Protein AF-A0A550H6M0-F1 (afdb_monomer_lite)

Sequence (151 aa):
MKRVFSKDAPYQRTRVRFDETLKDITNLLSKYGASDIRWNDQRQRGIVEVGFRVTVREAGGKSYQPPVWISVPLVWKKTSDGSEKINWDQSGRVLYWYLKSQLEMTLMGRSFGEVFLAFVRDHLPANIVQQLEKTAYRRLRETNILALNGE

Foldseek 3Di:
DDAAALVRAPPSVPDAFLVNLVVLQVVLCVVLAKAPWDWDDPQVVVWIKIWTWHWDAFPPGDTDTDIDIDTQDFHWYQDPVRDIGTPSRRSSVNVSVVSVVLSVVCVVPPPPCRSVLVVCVVPGDVVVNVRVVVRVVVVVVVVVVCVVVVD

Structure (mmCIF, N/CA/C/O backbone):
data_AF-A0A550H6M0-F1
#
_entry.id   AF-A0A550H6M0-F1
#
loop_
_atom_site.group_PDB
_atom_site.id
_atom_site.type_symbol
_atom_site.label_atom_id
_atom_site.label_alt_id
_atom_site.label_comp_id
_atom_site.label_asym_id
_atom_site.label_entity_id
_atom_site.label_seq_id
_atom_site.pdbx_PDB_ins_code
_atom_site.Cartn_x
_atom_site.Cartn_y
_atom_site.Cartn_z
_atom_site.occupancy
_atom_site.B_iso_or_equiv
_atom_site.auth_seq_id
_atom_site.auth_comp_id
_atom_site.auth_asym_id
_atom_site.auth_atom_id
_atom_site.pdbx_PDB_model_num
ATOM 1 N N . MET A 1 1 ? 18.306 8.700 -2.053 1.00 56.88 1 MET A N 1
ATOM 2 C CA . MET A 1 1 ? 17.860 7.301 -1.837 1.00 56.88 1 MET A CA 1
ATOM 3 C C . MET A 1 1 ? 18.470 6.408 -2.911 1.00 56.88 1 MET A C 1
ATOM 5 O O . MET A 1 1 ? 18.465 6.805 -4.070 1.00 56.88 1 MET A O 1
ATOM 9 N N . LYS A 1 2 ? 19.013 5.238 -2.550 1.00 74.50 2 LYS A N 1
ATOM 10 C CA . LYS A 1 2 ? 19.538 4.254 -3.514 1.00 74.50 2 LYS A CA 1
ATOM 11 C C . LYS A 1 2 ? 18.373 3.642 -4.305 1.00 74.50 2 LYS A C 1
ATOM 13 O O . LYS A 1 2 ? 17.379 3.252 -3.699 1.00 74.50 2 LYS A O 1
ATOM 18 N N . ARG A 1 3 ? 18.482 3.557 -5.637 1.00 82.81 3 ARG A N 1
ATOM 19 C CA . ARG A 1 3 ? 17.480 2.863 -6.468 1.00 82.81 3 ARG A CA 1
ATOM 20 C C . ARG A 1 3 ? 17.549 1.359 -6.211 1.00 82.81 3 ARG A C 1
ATOM 22 O O . ARG A 1 3 ? 18.639 0.791 -6.176 1.00 82.81 3 ARG A O 1
ATOM 29 N N . VAL A 1 4 ? 16.388 0.728 -6.063 1.00 88.62 4 VAL A N 1
ATOM 30 C CA . VAL A 1 4 ? 16.256 -0.730 -5.963 1.00 88.62 4 VAL A CA 1
ATOM 31 C C . VAL A 1 4 ? 15.784 -1.259 -7.311 1.00 88.62 4 VAL A C 1
ATOM 33 O O . VAL A 1 4 ? 14.753 -0.817 -7.821 1.00 88.62 4 VAL A O 1
ATOM 36 N N . PHE A 1 5 ? 16.533 -2.192 -7.896 1.00 91.12 5 PHE A N 1
ATOM 37 C CA . PHE A 1 5 ? 16.191 -2.789 -9.183 1.00 91.12 5 PHE A CA 1
ATOM 38 C C . PHE A 1 5 ? 15.432 -4.106 -9.020 1.00 91.12 5 PHE A C 1
ATOM 40 O O . PHE A 1 5 ? 15.593 -4.835 -8.051 1.00 91.12 5 PHE A O 1
ATOM 47 N N . SER A 1 6 ? 14.618 -4.432 -10.020 1.00 88.69 6 SER A N 1
ATOM 48 C CA . SER A 1 6 ? 13.702 -5.573 -10.052 1.00 88.69 6 SER A CA 1
ATOM 49 C C . SER A 1 6 ? 14.384 -6.919 -9.807 1.00 88.69 6 SER A C 1
ATOM 51 O O . SER A 1 6 ? 13.775 -7.796 -9.198 1.00 88.69 6 SER A O 1
ATOM 53 N N . LYS A 1 7 ? 15.639 -7.064 -10.252 1.00 87.31 7 LYS A N 1
ATOM 54 C CA . LYS A 1 7 ? 16.458 -8.269 -10.045 1.00 87.31 7 LYS A CA 1
ATOM 55 C C . LYS A 1 7 ? 16.875 -8.458 -8.584 1.00 87.31 7 LYS A C 1
ATOM 57 O O . LYS A 1 7 ? 17.034 -9.592 -8.155 1.00 87.31 7 LYS A O 1
ATOM 62 N N . ASP A 1 8 ? 17.007 -7.359 -7.847 1.00 87.25 8 ASP A N 1
ATOM 63 C CA . ASP A 1 8 ? 17.451 -7.336 -6.451 1.00 87.25 8 ASP A CA 1
ATOM 64 C C . ASP A 1 8 ? 16.267 -7.201 -5.474 1.00 87.25 8 ASP A C 1
ATOM 66 O O . ASP A 1 8 ? 16.432 -7.307 -4.262 1.00 87.25 8 ASP A O 1
ATOM 70 N N . ALA A 1 9 ? 15.062 -6.944 -5.992 1.00 85.38 9 ALA A N 1
ATOM 71 C CA . ALA A 1 9 ? 13.840 -6.782 -5.214 1.00 85.38 9 ALA A CA 1
ATOM 72 C C . ALA A 1 9 ? 13.064 -8.108 -5.075 1.00 85.38 9 ALA A C 1
ATOM 74 O O . ALA A 1 9 ? 13.034 -8.918 -6.008 1.00 85.38 9 ALA A O 1
ATOM 75 N N . PRO A 1 10 ? 12.349 -8.324 -3.955 1.00 86.81 10 PRO A N 1
ATOM 76 C CA . PRO A 1 10 ? 11.542 -9.525 -3.762 1.00 86.81 10 PRO A CA 1
ATOM 77 C C . PRO A 1 10 ? 10.337 -9.571 -4.719 1.00 86.81 10 PRO A C 1
ATOM 79 O O . PRO A 1 10 ? 10.007 -8.598 -5.401 1.00 86.81 10 PRO A O 1
ATOM 82 N N . TYR A 1 11 ? 9.667 -10.726 -4.780 1.00 88.94 11 TYR A N 1
ATOM 83 C CA . TYR A 1 11 ? 8.444 -10.951 -5.575 1.00 88.94 11 TYR A CA 1
ATOM 84 C C . TYR A 1 11 ? 8.607 -10.790 -7.097 1.00 88.94 11 TYR A C 1
ATOM 86 O O . TYR A 1 11 ? 7.631 -10.548 -7.815 1.00 88.94 11 TYR A O 1
ATOM 94 N N . GLN A 1 12 ? 9.830 -10.974 -7.609 1.00 86.88 12 GLN A N 1
ATOM 95 C CA . GLN A 1 12 ? 10.143 -10.893 -9.039 1.00 86.88 12 GLN A CA 1
ATOM 96 C C . GLN A 1 12 ? 9.361 -11.923 -9.876 1.00 86.88 12 GLN A C 1
ATOM 98 O O . GLN A 1 12 ? 8.931 -11.623 -10.987 1.00 86.88 12 GLN A O 1
ATOM 103 N N . ARG A 1 13 ? 9.155 -13.136 -9.341 1.00 87.06 13 ARG A N 1
ATOM 104 C CA . ARG A 1 13 ? 8.506 -14.260 -10.050 1.00 87.06 13 ARG A CA 1
ATOM 105 C C . ARG A 1 13 ? 6.979 -14.262 -9.965 1.00 87.06 13 ARG A C 1
ATOM 107 O O . ARG A 1 13 ? 6.324 -15.013 -10.684 1.00 87.06 13 ARG A O 1
ATOM 114 N N . THR A 1 14 ? 6.408 -13.448 -9.085 1.00 89.50 14 THR A N 1
ATOM 115 C CA . THR A 1 14 ? 4.956 -13.324 -8.941 1.00 89.50 14 THR A CA 1
ATOM 116 C C . THR A 1 14 ? 4.360 -12.704 -10.213 1.00 89.50 14 THR A C 1
ATOM 118 O O . THR A 1 14 ? 5.047 -11.990 -10.946 1.00 89.50 14 THR A O 1
ATOM 121 N N . ARG A 1 15 ? 3.085 -12.977 -10.508 1.00 91.06 15 ARG A N 1
ATOM 122 C CA . ARG A 1 15 ? 2.413 -12.474 -11.724 1.00 91.06 15 ARG A CA 1
ATOM 123 C C . ARG A 1 15 ? 1.259 -11.505 -11.461 1.00 91.06 15 ARG A C 1
ATOM 125 O O . ARG A 1 15 ? 0.757 -10.926 -12.413 1.00 91.06 15 ARG A O 1
ATOM 132 N N . VAL A 1 16 ? 0.902 -11.287 -10.194 1.00 93.38 16 VAL A N 1
ATOM 133 C CA . VAL A 1 16 ? -0.171 -10.366 -9.781 1.00 93.38 16 VAL A CA 1
ATOM 134 C C . VAL A 1 16 ? 0.107 -8.965 -10.312 1.00 93.38 16 VAL A C 1
ATOM 136 O O . VAL A 1 16 ? 1.227 -8.457 -10.172 1.00 93.38 16 VAL A O 1
ATOM 139 N N . ARG A 1 17 ? -0.885 -8.357 -10.955 1.00 96.12 17 ARG A N 1
ATOM 140 C CA . ARG A 1 17 ? -0.733 -7.034 -11.568 1.00 96.12 17 ARG A CA 1
ATOM 141 C C . ARG A 1 17 ? -0.852 -5.934 -10.521 1.00 96.12 17 ARG A C 1
ATOM 143 O O . ARG A 1 17 ? -1.406 -6.141 -9.441 1.00 96.12 17 ARG A O 1
ATOM 150 N N . PHE A 1 18 ? -0.349 -4.745 -10.838 1.00 95.50 18 PHE A N 1
ATOM 151 C CA . PHE A 1 18 ? -0.418 -3.611 -9.922 1.00 95.50 18 PHE A CA 1
ATOM 152 C C . PHE A 1 18 ? -1.853 -3.286 -9.504 1.00 95.50 18 PHE A C 1
ATOM 154 O O . PHE A 1 18 ? -2.129 -3.221 -8.313 1.00 95.50 18 PHE A O 1
ATOM 161 N N . ASP A 1 19 ? -2.774 -3.167 -10.464 1.00 95.62 19 ASP A N 1
ATOM 162 C CA . ASP A 1 19 ? -4.164 -2.782 -10.183 1.00 95.62 19 ASP A CA 1
ATOM 163 C C . ASP A 1 19 ? -4.903 -3.836 -9.332 1.00 95.62 19 ASP A C 1
ATOM 165 O O . ASP A 1 19 ? -5.751 -3.492 -8.511 1.00 95.62 19 ASP A O 1
ATOM 169 N N . GLU A 1 20 ? -4.557 -5.120 -9.482 1.00 96.31 20 GLU A N 1
ATOM 170 C CA . GLU A 1 20 ? -5.028 -6.196 -8.596 1.00 96.31 20 GLU A CA 1
ATOM 171 C C . GLU A 1 20 ? -4.451 -6.022 -7.190 1.00 96.31 20 GLU A C 1
ATOM 173 O O . GLU A 1 20 ? -5.180 -6.065 -6.203 1.00 96.31 20 GLU A O 1
ATOM 178 N N . THR A 1 21 ? -3.159 -5.707 -7.102 1.00 95.50 21 THR A N 1
ATOM 179 C CA . THR A 1 21 ? -2.492 -5.483 -5.818 1.00 95.50 21 THR A CA 1
ATOM 180 C C . THR A 1 21 ? -3.083 -4.289 -5.057 1.00 95.50 21 THR A C 1
ATOM 182 O O . THR A 1 21 ? -3.195 -4.343 -3.837 1.00 95.50 21 THR A O 1
ATOM 185 N N . LEU A 1 22 ? -3.514 -3.222 -5.742 1.00 95.81 22 LEU A N 1
ATOM 186 C CA . LEU A 1 22 ? -4.202 -2.088 -5.103 1.00 95.81 22 LEU A CA 1
ATOM 187 C C . LEU A 1 22 ? -5.523 -2.512 -4.441 1.00 95.81 22 LEU A C 1
ATOM 189 O O . LEU A 1 22 ? -5.849 -2.057 -3.338 1.00 95.81 22 LEU A O 1
ATOM 193 N N . LYS A 1 23 ? -6.276 -3.405 -5.097 1.00 96.50 23 LYS A N 1
ATOM 194 C CA . LYS A 1 23 ? -7.503 -3.984 -4.534 1.00 96.50 23 LYS A CA 1
ATOM 195 C C . LYS A 1 23 ? -7.178 -4.861 -3.331 1.00 96.50 23 LYS A C 1
ATOM 197 O O . LYS A 1 23 ? -7.807 -4.704 -2.289 1.00 96.50 23 LYS A O 1
ATOM 202 N N . ASP A 1 24 ? -6.157 -5.706 -3.439 1.00 96.69 24 ASP A N 1
ATOM 203 C CA . ASP A 1 24 ? -5.722 -6.575 -2.343 1.00 96.69 24 ASP A CA 1
ATOM 204 C C . ASP A 1 24 ? -5.250 -5.776 -1.124 1.00 96.69 24 ASP A C 1
ATOM 206 O O . ASP A 1 24 ? -5.578 -6.132 0.006 1.00 96.69 24 ASP A O 1
ATOM 210 N N . ILE A 1 25 ? -4.537 -4.665 -1.334 1.00 95.69 25 ILE A N 1
ATOM 211 C CA . ILE A 1 25 ? -4.136 -3.745 -0.262 1.00 95.69 25 ILE A CA 1
ATOM 212 C C . ILE A 1 25 ? -5.361 -3.088 0.373 1.00 95.69 25 ILE A C 1
ATOM 214 O O . ILE A 1 25 ? -5.455 -3.049 1.596 1.00 95.69 25 ILE A O 1
ATOM 218 N N . THR A 1 26 ? -6.313 -2.604 -0.426 1.00 96.06 26 THR A N 1
ATOM 219 C CA . THR A 1 26 ? -7.562 -2.023 0.097 1.00 96.06 26 THR A CA 1
ATOM 220 C C . THR A 1 26 ? -8.311 -3.038 0.964 1.00 96.06 26 THR A C 1
ATOM 222 O O . THR A 1 26 ? -8.641 -2.741 2.109 1.00 96.06 26 THR A O 1
ATOM 225 N N . ASN A 1 27 ? -8.494 -4.263 0.463 1.00 95.88 27 ASN A N 1
ATOM 226 C CA . ASN A 1 27 ? -9.158 -5.348 1.186 1.00 95.88 27 ASN A CA 1
ATOM 227 C C . ASN A 1 27 ? -8.421 -5.710 2.480 1.00 95.88 27 ASN A C 1
ATOM 229 O O . ASN A 1 27 ? -9.048 -5.912 3.520 1.00 95.88 27 ASN A O 1
ATOM 233 N N . LEU A 1 28 ? -7.088 -5.773 2.424 1.00 92.88 28 LEU A N 1
ATOM 234 C CA . LEU A 1 28 ? -6.244 -6.018 3.584 1.00 92.88 28 LEU A CA 1
ATOM 235 C C . LEU A 1 28 ? -6.437 -4.916 4.633 1.00 92.88 28 LEU A C 1
ATOM 237 O O . LEU A 1 28 ? -6.749 -5.220 5.775 1.00 92.88 28 LEU A O 1
ATOM 241 N N . LEU A 1 29 ? -6.307 -3.645 4.261 1.00 90.12 29 LEU A N 1
ATOM 242 C CA . LEU A 1 29 ? -6.465 -2.523 5.187 1.00 90.12 29 LEU A CA 1
ATOM 243 C C . LEU A 1 29 ? -7.870 -2.493 5.811 1.00 90.12 29 LEU A C 1
ATOM 245 O O . LEU A 1 29 ? -7.995 -2.370 7.030 1.00 90.12 29 LEU A O 1
ATOM 249 N N . SER A 1 30 ? -8.922 -2.686 5.010 1.00 90.94 30 SER A N 1
ATOM 250 C CA . SER A 1 30 ? -10.301 -2.765 5.507 1.00 90.94 30 SER A CA 1
ATOM 251 C C . SER A 1 30 ? -10.509 -3.924 6.479 1.00 90.94 30 SER A C 1
ATOM 253 O O . SER A 1 30 ? -11.137 -3.736 7.519 1.00 90.94 30 SER A O 1
ATOM 255 N N . LYS A 1 31 ? -9.940 -5.106 6.196 1.00 88.69 31 LYS A N 1
ATOM 256 C CA . LYS A 1 31 ? -10.010 -6.274 7.090 1.00 88.69 31 LYS A CA 1
ATOM 257 C C . LYS A 1 31 ? -9.469 -5.963 8.488 1.00 88.69 31 LYS A C 1
ATOM 259 O O . LYS A 1 31 ? -9.965 -6.513 9.465 1.00 88.69 31 LYS A O 1
ATOM 264 N N . TYR A 1 32 ? -8.473 -5.087 8.581 1.00 82.56 32 TYR A N 1
ATOM 265 C CA . TYR A 1 32 ? -7.870 -4.680 9.848 1.00 82.56 32 TYR A CA 1
ATOM 266 C C . TYR A 1 32 ? -8.433 -3.360 10.411 1.00 82.56 32 TYR A C 1
ATOM 268 O O . TYR A 1 32 ? -7.873 -2.798 11.350 1.00 82.56 32 TYR A O 1
ATOM 276 N N . GLY A 1 33 ? -9.564 -2.876 9.887 1.00 82.31 33 GLY A N 1
ATOM 277 C CA . GLY A 1 33 ? -10.306 -1.755 10.469 1.00 82.31 33 GLY A CA 1
ATOM 278 C C . GLY A 1 33 ? -9.882 -0.367 9.990 1.00 82.31 33 GLY A C 1
ATOM 279 O O . GLY A 1 33 ? -10.229 0.624 10.638 1.00 82.31 33 GLY A O 1
ATOM 280 N N . ALA A 1 34 ? -9.156 -0.269 8.873 1.00 86.81 34 ALA A N 1
ATOM 281 C CA . ALA A 1 34 ? -8.945 1.014 8.214 1.00 86.81 34 ALA A CA 1
ATOM 282 C C . ALA A 1 34 ? -10.244 1.528 7.566 1.00 86.81 34 ALA A C 1
ATOM 284 O O . ALA A 1 34 ? -10.993 0.767 6.948 1.00 86.81 34 ALA A O 1
ATOM 285 N N . SER A 1 35 ? -10.478 2.833 7.665 1.00 87.44 35 SER A N 1
ATOM 286 C CA . SER A 1 35 ? -11.583 3.562 7.035 1.00 87.44 35 SER A CA 1
ATOM 287 C C . SER 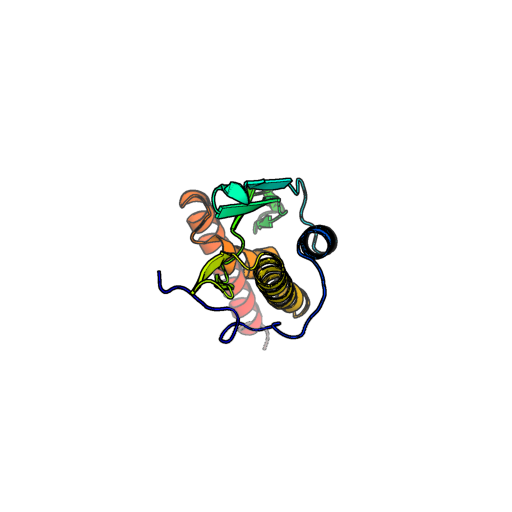A 1 35 ? -11.058 4.649 6.092 1.00 87.44 35 SER A C 1
ATOM 289 O O . SER A 1 35 ? -9.864 4.942 6.072 1.00 87.44 35 SER A O 1
ATOM 291 N N . ASP A 1 36 ? -11.940 5.238 5.278 1.00 91.94 36 ASP A N 1
ATOM 292 C CA . ASP A 1 36 ? -11.607 6.325 4.341 1.00 91.94 36 ASP A CA 1
ATOM 293 C C . ASP A 1 36 ? -10.407 6.033 3.418 1.00 91.94 36 ASP A C 1
ATOM 295 O O . ASP A 1 36 ? -9.612 6.924 3.117 1.00 91.94 36 ASP A O 1
ATOM 299 N N . ILE A 1 37 ? -10.263 4.782 2.967 1.00 93.50 37 ILE A N 1
ATOM 300 C CA . ILE A 1 37 ? -9.142 4.363 2.118 1.00 93.50 37 ILE A CA 1
ATOM 301 C C . ILE A 1 37 ? -9.260 5.030 0.742 1.00 93.50 37 ILE A C 1
ATOM 303 O O . ILE A 1 37 ? -10.265 4.878 0.046 1.00 93.50 37 ILE A O 1
ATOM 307 N N . ARG A 1 38 ? -8.223 5.763 0.334 1.00 94.38 38 ARG A N 1
ATOM 308 C CA . ARG A 1 38 ? -8.139 6.485 -0.939 1.00 94.38 38 ARG A CA 1
ATOM 309 C C . ARG A 1 38 ? -6.766 6.306 -1.562 1.00 94.38 38 ARG A C 1
ATOM 311 O O . ARG A 1 38 ? -5.758 6.328 -0.869 1.00 94.38 38 ARG A O 1
ATOM 318 N N . TRP A 1 39 ? -6.730 6.194 -2.882 1.00 94.12 39 TRP A N 1
ATOM 319 C CA . TRP A 1 39 ? -5.486 6.117 -3.639 1.00 94.12 39 TRP A CA 1
ATOM 320 C C . TRP A 1 39 ? -5.203 7.435 -4.354 1.00 94.12 39 TRP A C 1
ATOM 322 O O . TRP A 1 39 ? -6.080 7.995 -5.009 1.00 94.12 39 TRP A O 1
ATOM 332 N N . ASN A 1 40 ? -3.962 7.901 -4.256 1.00 93.56 40 ASN A N 1
ATOM 333 C CA . ASN A 1 40 ? -3.395 8.929 -5.118 1.00 93.56 40 ASN A CA 1
ATOM 334 C C . ASN A 1 40 ? -2.564 8.222 -6.197 1.00 93.56 40 ASN A C 1
ATOM 336 O O . ASN A 1 40 ? -1.391 7.942 -5.974 1.00 93.56 40 ASN A O 1
ATOM 340 N N . ASP A 1 41 ? -3.177 7.869 -7.330 1.00 93.12 41 ASP A N 1
ATOM 341 C CA . ASP A 1 41 ? -2.497 7.208 -8.453 1.00 93.12 41 ASP A CA 1
ATOM 342 C C . ASP A 1 41 ? -2.083 8.239 -9.510 1.00 93.12 41 ASP A C 1
ATOM 344 O O . ASP A 1 41 ? -2.832 8.579 -10.425 1.00 93.12 41 ASP A O 1
ATOM 348 N N . GLN A 1 42 ? -0.856 8.736 -9.380 1.00 92.31 42 GLN A N 1
ATOM 349 C CA . GLN A 1 42 ? -0.186 9.563 -10.377 1.00 92.31 42 GLN A CA 1
ATOM 350 C C . GLN A 1 42 ? 1.049 8.818 -10.903 1.00 92.31 42 GLN A C 1
ATOM 352 O O . GLN A 1 42 ? 2.158 9.359 -10.919 1.00 92.31 42 GLN A O 1
ATOM 357 N N . ARG A 1 43 ? 0.870 7.568 -11.367 1.00 91.19 43 ARG A N 1
ATOM 358 C CA . ARG A 1 43 ? 1.950 6.713 -11.910 1.00 91.19 43 ARG A CA 1
ATOM 359 C C . ARG A 1 43 ? 2.848 7.409 -12.936 1.00 91.19 43 ARG A C 1
ATOM 361 O O . ARG A 1 43 ? 4.054 7.177 -12.937 1.00 91.19 43 ARG A O 1
ATOM 368 N N . GLN A 1 44 ? 2.285 8.287 -13.769 1.00 89.88 44 GLN A N 1
ATOM 369 C CA . GLN A 1 44 ? 3.036 9.066 -14.768 1.00 89.88 44 GLN A CA 1
ATOM 370 C C . GLN A 1 44 ? 4.043 10.045 -14.144 1.00 89.88 44 GLN A C 1
ATOM 372 O O . GLN A 1 44 ? 5.039 10.395 -14.764 1.00 89.88 44 GLN A O 1
ATOM 377 N N . ARG A 1 45 ? 3.797 10.471 -12.902 1.00 88.62 45 ARG A N 1
ATOM 378 C CA . ARG A 1 45 ? 4.671 11.349 -12.114 1.00 88.62 45 ARG A CA 1
ATOM 379 C C . ARG A 1 45 ? 5.521 10.579 -11.101 1.00 88.62 45 ARG A C 1
ATOM 381 O O . ARG A 1 45 ? 6.226 11.194 -10.312 1.00 88.62 45 ARG A O 1
ATOM 388 N N . GLY A 1 46 ? 5.451 9.245 -11.100 1.00 87.81 46 GLY A N 1
ATOM 389 C CA . GLY A 1 46 ? 6.171 8.416 -10.132 1.00 87.81 46 GLY A CA 1
ATOM 390 C C . GLY A 1 46 ? 5.563 8.416 -8.728 1.00 87.81 46 GLY A C 1
ATOM 391 O O . GLY A 1 46 ? 6.225 7.967 -7.798 1.00 87.81 46 GLY A O 1
ATOM 392 N N . ILE A 1 47 ? 4.329 8.903 -8.565 1.00 88.88 47 ILE A N 1
ATOM 393 C CA . ILE A 1 47 ? 3.673 9.041 -7.261 1.00 88.88 47 ILE A CA 1
ATOM 394 C C . ILE A 1 47 ? 2.507 8.060 -7.204 1.00 88.88 47 ILE A C 1
ATOM 396 O O . ILE A 1 47 ? 1.553 8.188 -7.971 1.00 88.88 47 ILE A O 1
ATOM 400 N N . VAL A 1 48 ? 2.583 7.084 -6.299 1.00 91.69 48 VAL A N 1
ATOM 401 C CA . VAL A 1 48 ? 1.424 6.274 -5.915 1.00 91.69 48 VAL A CA 1
ATOM 402 C C . VAL A 1 48 ? 1.390 6.131 -4.409 1.00 91.69 48 VAL A C 1
ATOM 404 O O . VAL A 1 48 ? 2.373 5.694 -3.812 1.00 91.69 48 VAL A O 1
ATOM 407 N N . GLU A 1 49 ? 0.269 6.497 -3.800 1.00 92.56 49 GLU A N 1
ATOM 408 C CA . GLU A 1 49 ? 0.128 6.534 -2.345 1.00 92.56 49 GLU A CA 1
ATOM 409 C C . GLU A 1 49 ? -1.259 6.059 -1.929 1.00 92.56 49 GLU A C 1
ATOM 411 O O . GLU A 1 49 ? -2.243 6.323 -2.624 1.00 92.56 49 GLU A O 1
ATOM 416 N N . VAL A 1 50 ? -1.337 5.390 -0.781 1.00 92.12 50 VAL A N 1
ATOM 417 C CA . VAL A 1 50 ? -2.605 5.048 -0.135 1.00 92.12 50 VAL A CA 1
ATOM 418 C C . VAL A 1 50 ? -2.782 5.887 1.120 1.00 92.12 50 VAL A C 1
ATOM 420 O O . VAL A 1 50 ? -1.937 5.871 2.015 1.00 92.12 50 VAL A O 1
ATOM 423 N N . GLY A 1 51 ? -3.881 6.631 1.156 1.00 90.06 51 GLY A N 1
ATOM 424 C CA . GLY A 1 51 ? -4.350 7.403 2.294 1.00 90.06 51 GLY A CA 1
ATOM 425 C C . GLY A 1 51 ? -5.474 6.664 3.018 1.00 90.06 51 GLY A C 1
ATOM 426 O O . GLY A 1 51 ? -6.355 6.133 2.351 1.00 90.06 51 GLY A O 1
ATOM 427 N N . PHE A 1 52 ? -5.476 6.604 4.347 1.00 88.25 52 PHE A N 1
ATOM 428 C CA . PHE A 1 52 ? -6.568 5.994 5.123 1.00 88.25 52 PHE A CA 1
ATOM 429 C C . PHE A 1 52 ? -6.589 6.477 6.575 1.00 88.25 52 PHE A C 1
ATOM 431 O O . PHE A 1 52 ? -5.668 7.151 7.035 1.00 88.25 52 PHE A O 1
ATOM 438 N N . ARG A 1 53 ? -7.651 6.135 7.304 1.00 84.06 53 ARG A N 1
ATOM 439 C CA . ARG A 1 53 ? -7.811 6.393 8.737 1.00 84.06 53 ARG A CA 1
ATOM 440 C C . ARG A 1 53 ? -7.893 5.102 9.526 1.00 84.06 53 ARG A C 1
ATOM 442 O O . ARG A 1 53 ? -8.332 4.078 9.017 1.00 84.06 53 ARG A O 1
ATOM 449 N N . VAL A 1 54 ? -7.487 5.158 10.788 1.00 79.88 54 VAL A N 1
ATOM 450 C CA . VAL A 1 54 ? -7.478 4.006 11.697 1.00 79.88 54 VAL A CA 1
ATOM 451 C C . VAL A 1 54 ? -7.978 4.451 13.055 1.00 79.88 54 VAL A C 1
ATOM 453 O O . VAL A 1 54 ? -7.527 5.467 13.564 1.00 79.88 54 VAL A O 1
ATOM 456 N N . THR A 1 55 ? -8.860 3.682 13.687 1.00 76.56 55 THR A N 1
ATOM 457 C CA . THR A 1 55 ? -9.282 4.003 15.055 1.00 76.56 55 THR A CA 1
ATOM 458 C C . THR A 1 55 ? -8.210 3.597 16.062 1.00 76.56 55 THR A C 1
ATOM 460 O O . THR A 1 55 ? -7.916 2.417 16.238 1.00 76.56 55 THR A O 1
ATOM 463 N N . VAL A 1 56 ? -7.665 4.580 16.772 1.00 70.75 56 VAL A N 1
ATOM 464 C CA . VAL A 1 56 ? -6.734 4.394 17.884 1.00 70.75 56 VAL A CA 1
ATOM 465 C C . VAL A 1 56 ? -7.461 4.723 19.186 1.00 70.75 56 VAL A C 1
ATOM 467 O O . VAL A 1 56 ? -8.032 5.805 19.324 1.00 70.75 56 VAL A O 1
ATOM 470 N N . ARG A 1 57 ? -7.455 3.785 20.142 1.00 63.91 57 ARG A N 1
ATOM 471 C CA . ARG A 1 57 ? -8.033 3.979 21.483 1.00 63.91 57 ARG A CA 1
ATOM 472 C C . ARG A 1 57 ? -6.964 4.434 22.470 1.00 63.91 57 ARG A C 1
ATOM 474 O O . ARG A 1 57 ? -6.026 3.684 22.752 1.00 63.91 57 ARG A O 1
ATOM 481 N N . GLU A 1 58 ? -7.152 5.619 23.035 1.00 59.94 58 GLU A N 1
ATOM 482 C CA . GLU A 1 58 ? -6.308 6.174 24.090 1.00 59.94 58 GLU A CA 1
ATOM 483 C C . GLU A 1 58 ? -6.595 5.500 25.448 1.00 59.94 58 GLU A C 1
ATOM 485 O O . GLU A 1 58 ? -7.704 5.021 25.713 1.00 59.94 58 GLU A O 1
ATOM 490 N N . ALA A 1 59 ? -5.593 5.456 26.332 1.00 49.22 59 ALA A N 1
ATOM 491 C CA . ALA A 1 59 ? -5.786 5.091 27.735 1.00 49.22 59 ALA A CA 1
ATOM 492 C C . ALA A 1 59 ? -6.582 6.216 28.420 1.00 49.22 59 ALA A C 1
ATOM 494 O O . ALA A 1 59 ? -6.044 7.273 28.738 1.00 49.22 59 ALA A O 1
ATOM 495 N N . GLY A 1 60 ? -7.891 6.007 28.554 1.00 56.56 60 GLY A N 1
ATOM 496 C CA . GLY A 1 60 ? -8.860 7.035 28.948 1.00 56.56 60 GLY A CA 1
ATOM 497 C C . GLY A 1 60 ? -10.184 6.969 28.178 1.00 56.56 60 GLY A C 1
ATOM 498 O O . GLY A 1 60 ? -11.076 7.769 28.435 1.00 56.56 60 GLY A O 1
ATOM 499 N N . GLY A 1 61 ? -10.326 6.035 27.227 1.00 63.06 61 GLY A N 1
ATOM 500 C CA . GLY A 1 61 ? -11.596 5.746 26.546 1.00 63.06 61 GLY A CA 1
ATOM 501 C C . GLY A 1 61 ? -11.904 6.645 25.345 1.00 63.06 61 GLY A C 1
ATOM 502 O O . GLY A 1 61 ? -12.842 6.369 24.599 1.00 63.06 61 GLY A O 1
ATOM 503 N N . LYS A 1 62 ? -11.094 7.682 25.098 1.00 68.25 62 LYS A N 1
ATOM 504 C CA . LYS A 1 62 ? -11.198 8.506 23.890 1.00 68.25 62 LYS A CA 1
ATOM 505 C C . LYS A 1 62 ? -10.637 7.756 22.682 1.00 68.25 62 LYS A C 1
ATOM 507 O O . LYS A 1 62 ? -9.605 7.092 22.763 1.00 68.25 62 LYS A O 1
ATOM 512 N N . SER A 1 63 ? -11.344 7.855 21.560 1.00 70.88 63 SER A N 1
ATOM 513 C CA . SER A 1 63 ? -10.928 7.277 20.280 1.00 70.88 63 SER A CA 1
ATOM 514 C C . SER A 1 63 ? -10.576 8.394 19.306 1.00 70.88 63 SER A C 1
ATOM 516 O O . SER A 1 63 ? -11.304 9.380 19.212 1.00 70.88 63 SER A O 1
ATOM 518 N N . TYR A 1 64 ? -9.479 8.233 18.573 1.00 72.31 64 TYR A N 1
ATOM 519 C CA . TYR A 1 64 ? -9.045 9.158 17.529 1.00 72.31 64 TYR A CA 1
ATOM 520 C C . TYR A 1 64 ? -8.805 8.409 16.215 1.00 72.31 64 TYR A C 1
ATOM 522 O O . TYR A 1 64 ? -8.502 7.217 16.225 1.00 72.31 64 TYR A O 1
ATOM 530 N N . GLN A 1 65 ? -8.953 9.104 15.085 1.00 76.94 65 GLN A N 1
ATOM 531 C CA . GLN A 1 65 ? -8.786 8.542 13.743 1.00 76.94 65 GLN A CA 1
ATOM 532 C C . GLN A 1 65 ? -7.773 9.357 12.920 1.00 76.94 65 GLN A C 1
ATOM 534 O O . GLN A 1 65 ? -8.188 10.227 12.137 1.00 76.94 65 GLN A O 1
ATOM 539 N N . PRO A 1 66 ? -6.454 9.111 13.086 1.00 71.75 66 PRO A N 1
ATOM 540 C CA . PRO A 1 66 ? -5.430 9.832 12.342 1.00 71.75 66 PRO A CA 1
ATOM 541 C C . PRO A 1 66 ? -5.550 9.547 10.849 1.00 71.75 66 PRO A C 1
ATOM 543 O O . PRO A 1 66 ? -5.779 8.391 10.487 1.00 71.75 66 PRO A O 1
ATOM 546 N N . PRO A 1 67 ? -5.350 10.552 9.980 1.00 76.94 67 PRO A N 1
ATOM 547 C CA . PRO A 1 67 ? -5.046 10.292 8.585 1.00 76.94 67 PRO A CA 1
ATOM 548 C C . PRO A 1 67 ? -3.626 9.728 8.460 1.00 76.94 67 PRO A C 1
ATOM 550 O O . PRO A 1 67 ? -2.706 10.162 9.152 1.00 76.94 67 PRO A O 1
ATOM 553 N N . VAL A 1 68 ? -3.456 8.772 7.558 1.00 80.56 68 VAL A N 1
ATOM 554 C CA . VAL A 1 68 ? -2.197 8.076 7.293 1.00 80.56 68 VAL A CA 1
ATOM 555 C C . VAL A 1 68 ? -1.993 8.041 5.801 1.00 80.56 68 VAL A C 1
ATOM 557 O O . VAL A 1 68 ? -2.951 7.791 5.080 1.00 80.56 68 VAL A O 1
ATOM 560 N N . TRP A 1 69 ? -0.758 8.244 5.360 1.00 83.25 69 TRP A N 1
ATOM 561 C CA . TRP A 1 69 ? -0.373 8.146 3.961 1.00 83.25 69 TRP A CA 1
ATOM 562 C C . TRP A 1 69 ? 0.850 7.254 3.828 1.00 83.25 69 TRP A C 1
ATOM 564 O O . TRP A 1 69 ? 1.814 7.402 4.576 1.00 83.25 69 TRP A O 1
ATOM 574 N N . ILE A 1 70 ? 0.794 6.313 2.890 1.00 86.44 70 ILE A N 1
ATOM 575 C CA . ILE A 1 70 ? 1.885 5.381 2.616 1.00 86.44 70 ILE A CA 1
ATOM 576 C C . ILE A 1 70 ? 2.192 5.423 1.130 1.00 86.44 70 ILE A C 1
ATOM 578 O O . ILE A 1 70 ? 1.342 5.074 0.308 1.00 86.44 70 ILE A O 1
ATOM 582 N N . SER A 1 71 ? 3.417 5.808 0.788 1.00 89.44 71 SER A N 1
ATOM 583 C CA . SER A 1 71 ? 3.885 5.781 -0.593 1.00 89.44 71 SER A CA 1
ATOM 584 C C . SER A 1 71 ? 4.298 4.366 -1.004 1.00 89.44 71 SER A C 1
ATOM 586 O O . SER A 1 71 ? 4.921 3.616 -0.249 1.00 89.44 71 SER A O 1
ATOM 588 N N . VAL A 1 72 ? 3.971 3.996 -2.238 1.00 90.94 72 VAL A N 1
ATOM 589 C CA . VAL A 1 72 ? 4.407 2.742 -2.850 1.00 90.94 72 VAL A CA 1
ATOM 590 C C . VAL A 1 72 ? 5.923 2.807 -3.095 1.00 90.94 72 VAL A C 1
ATOM 592 O O . VAL A 1 72 ? 6.402 3.762 -3.711 1.00 90.94 72 VAL A O 1
ATOM 595 N N . PRO A 1 73 ? 6.704 1.793 -2.679 1.00 91.38 73 PRO A N 1
ATOM 596 C CA . PRO A 1 73 ? 8.138 1.767 -2.925 1.00 91.38 73 PRO A CA 1
ATOM 597 C C . PRO A 1 73 ? 8.426 1.651 -4.423 1.00 91.38 73 PRO A C 1
ATOM 599 O O . PRO A 1 73 ? 7.798 0.866 -5.135 1.00 91.38 73 PRO A O 1
ATOM 602 N N . LEU A 1 74 ? 9.414 2.397 -4.914 1.00 93.19 74 LEU A N 1
ATOM 603 C CA . LEU A 1 74 ? 9.760 2.421 -6.335 1.00 93.19 74 LEU A CA 1
ATOM 604 C C . LEU A 1 74 ? 10.795 1.342 -6.665 1.00 93.19 7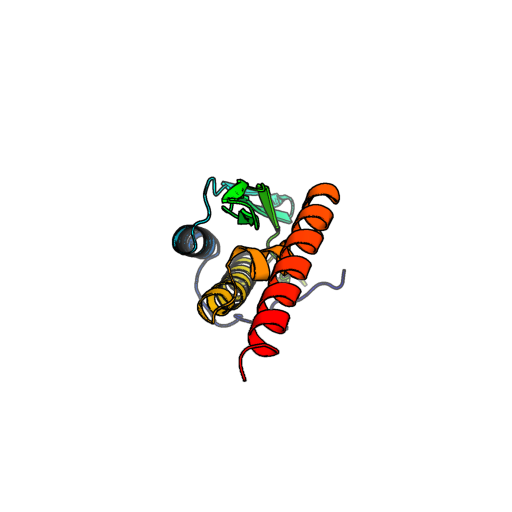4 LEU A C 1
ATOM 606 O O . LEU A 1 74 ? 11.982 1.486 -6.368 1.00 93.19 74 LEU A O 1
ATOM 610 N N . VAL A 1 75 ? 10.342 0.270 -7.312 1.00 93.81 75 VAL A N 1
ATOM 611 C CA . VAL A 1 75 ? 11.202 -0.778 -7.859 1.00 93.81 75 VAL A CA 1
ATOM 612 C C . VAL A 1 75 ? 11.431 -0.474 -9.328 1.00 93.81 75 VAL A C 1
ATOM 614 O O . VAL A 1 75 ? 10.483 -0.343 -10.094 1.00 93.81 75 VAL A O 1
ATOM 617 N N . TRP A 1 76 ? 12.685 -0.374 -9.742 1.00 94.69 76 TRP A N 1
ATOM 618 C CA . TRP A 1 76 ? 13.060 -0.012 -11.106 1.00 94.69 76 TRP A CA 1
ATOM 619 C C . TRP A 1 76 ? 13.352 -1.253 -11.942 1.00 94.69 76 TRP A C 1
ATOM 621 O O . TRP A 1 76 ? 13.859 -2.252 -11.442 1.00 94.69 76 TRP A O 1
ATOM 631 N N . LYS A 1 77 ? 13.080 -1.214 -13.242 1.00 94.44 77 LYS A N 1
ATOM 632 C CA . LYS A 1 77 ? 13.530 -2.233 -14.194 1.00 94.44 77 LYS A CA 1
ATOM 633 C C . LYS A 1 77 ? 14.211 -1.578 -15.381 1.00 94.44 77 LYS A C 1
ATOM 635 O O . LYS A 1 77 ? 13.758 -0.540 -15.859 1.00 94.44 77 LYS A O 1
ATOM 640 N N . LYS A 1 78 ? 15.274 -2.224 -15.856 1.00 92.75 78 LYS A N 1
ATOM 641 C CA . LYS A 1 78 ? 15.907 -1.886 -17.129 1.00 92.75 78 LYS A CA 1
ATOM 642 C C . LYS A 1 78 ? 15.104 -2.499 -18.268 1.00 92.75 78 LYS A C 1
ATOM 644 O O . LYS A 1 78 ? 14.686 -3.656 -18.174 1.00 92.75 78 LYS A O 1
ATOM 649 N N . THR A 1 79 ? 14.862 -1.726 -19.309 1.00 90.94 79 THR A N 1
ATOM 650 C CA . THR A 1 79 ? 14.254 -2.184 -20.560 1.00 90.94 79 THR A CA 1
ATOM 651 C C . THR A 1 79 ? 15.319 -2.624 -21.559 1.00 90.94 79 THR A C 1
ATOM 653 O O . THR A 1 79 ? 16.518 -2.488 -21.318 1.00 90.94 79 THR A O 1
ATOM 656 N N . SER A 1 80 ? 14.879 -3.228 -22.664 1.00 88.31 80 SER A N 1
ATOM 657 C CA . SER A 1 80 ? 15.756 -3.758 -23.714 1.00 88.31 80 SER A CA 1
ATOM 658 C C . SER A 1 80 ? 16.578 -2.678 -24.421 1.00 88.31 80 SER A C 1
ATOM 660 O O . SER A 1 80 ? 17.676 -2.961 -24.876 1.00 88.31 80 SER A O 1
ATOM 662 N N . ASP A 1 81 ? 16.067 -1.450 -24.476 1.00 91.25 81 ASP A N 1
ATOM 663 C CA . ASP A 1 81 ? 16.748 -0.247 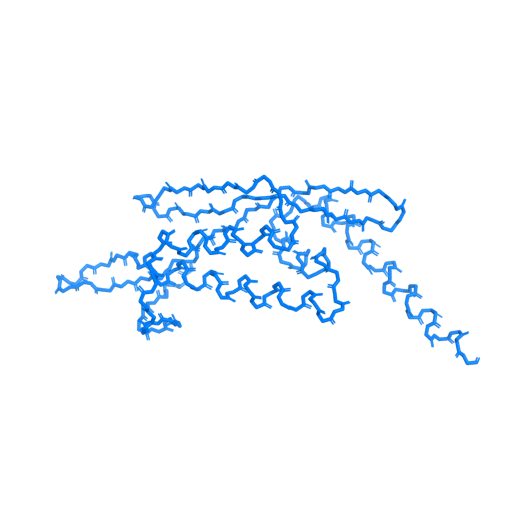-24.975 1.00 91.25 81 ASP A CA 1
ATOM 664 C C . ASP A 1 81 ? 17.722 0.369 -23.947 1.00 91.25 81 ASP A C 1
ATOM 666 O O . ASP A 1 81 ? 18.306 1.419 -24.194 1.00 91.25 81 ASP A O 1
ATOM 670 N N . GLY A 1 82 ? 17.881 -0.250 -22.772 1.00 86.56 82 GLY A N 1
ATOM 671 C CA . GLY A 1 82 ? 18.730 0.248 -21.692 1.00 86.56 82 GLY A CA 1
ATOM 672 C C . GLY A 1 82 ? 18.108 1.365 -20.850 1.00 86.56 82 GLY A C 1
ATOM 673 O O . GLY A 1 82 ? 18.718 1.751 -19.850 1.00 86.56 82 GLY A O 1
ATOM 674 N N . SER A 1 83 ? 16.904 1.848 -21.186 1.00 92.25 83 SER A N 1
ATOM 675 C CA . SER A 1 83 ? 16.205 2.834 -20.360 1.00 92.25 83 SER A CA 1
ATOM 676 C C . SER A 1 83 ? 15.703 2.219 -19.043 1.00 92.25 83 SER A C 1
ATOM 678 O O . SER A 1 83 ? 15.671 0.999 -18.846 1.00 92.25 83 SER A O 1
ATOM 680 N N . GLU A 1 84 ? 15.382 3.071 -18.070 1.00 92.94 84 GLU A N 1
ATOM 681 C CA . GLU A 1 84 ? 14.906 2.649 -16.754 1.00 92.94 84 GLU A CA 1
ATOM 682 C C . GLU A 1 84 ? 13.462 3.092 -16.562 1.00 92.94 84 GLU A C 1
ATOM 684 O O . GLU A 1 84 ? 13.131 4.266 -16.717 1.00 92.94 84 GLU A O 1
ATOM 689 N N . LYS A 1 85 ? 12.599 2.152 -16.175 1.00 93.81 85 LYS A N 1
ATOM 690 C CA . LYS A 1 85 ? 11.200 2.438 -15.849 1.00 93.81 85 LYS A CA 1
ATOM 691 C C . LYS A 1 85 ? 10.795 1.813 -14.531 1.00 93.81 85 LYS A C 1
ATOM 693 O O . LYS A 1 85 ? 11.338 0.785 -14.124 1.00 93.81 85 LYS A O 1
ATOM 698 N N . ILE A 1 86 ? 9.801 2.404 -13.880 1.00 94.56 86 ILE A N 1
ATOM 699 C CA . ILE A 1 86 ? 9.243 1.841 -12.652 1.00 94.56 86 ILE A CA 1
ATOM 700 C C . ILE A 1 86 ? 8.504 0.542 -12.994 1.00 94.56 86 ILE A C 1
ATOM 702 O O . ILE A 1 86 ? 7.734 0.447 -13.954 1.00 94.56 86 ILE A O 1
ATOM 706 N N . ASN A 1 87 ? 8.766 -0.493 -12.207 1.00 95.19 87 ASN A N 1
ATOM 707 C CA . ASN A 1 87 ? 8.075 -1.764 -12.248 1.00 95.19 87 ASN A CA 1
ATOM 708 C C . ASN A 1 87 ? 6.913 -1.757 -11.254 1.00 95.19 87 ASN A C 1
ATOM 710 O O . ASN A 1 87 ? 6.999 -2.372 -10.191 1.00 95.19 87 ASN A O 1
ATOM 714 N N . TRP A 1 88 ? 5.828 -1.069 -11.619 1.00 95.50 88 TRP A N 1
ATOM 715 C CA . TRP A 1 88 ? 4.667 -0.894 -10.746 1.00 95.50 88 TRP A CA 1
ATOM 716 C C . TRP A 1 88 ? 4.126 -2.215 -10.196 1.00 95.50 88 TRP A C 1
ATOM 718 O O . TRP A 1 88 ? 3.875 -2.298 -9.002 1.00 95.50 88 TRP A O 1
ATOM 728 N N . ASP A 1 89 ? 4.064 -3.279 -11.001 1.00 96.12 89 ASP A N 1
ATOM 729 C CA . ASP A 1 89 ? 3.598 -4.590 -10.528 1.00 96.12 89 ASP A CA 1
ATOM 730 C C . ASP A 1 89 ? 4.411 -5.101 -9.330 1.00 96.12 89 ASP A C 1
ATOM 732 O O . ASP A 1 89 ? 3.852 -5.524 -8.323 1.00 96.12 89 ASP A O 1
ATOM 736 N N . GLN A 1 90 ? 5.742 -5.030 -9.401 1.00 95.00 90 GLN A N 1
ATOM 737 C CA . GLN A 1 90 ? 6.602 -5.476 -8.304 1.00 95.00 90 GLN A CA 1
ATOM 738 C C . GLN A 1 90 ? 6.562 -4.499 -7.128 1.00 95.00 90 GLN A C 1
ATOM 740 O O . GLN A 1 90 ? 6.490 -4.937 -5.985 1.00 95.00 90 GLN A O 1
ATOM 745 N N . SER A 1 91 ? 6.536 -3.196 -7.403 1.00 95.25 91 SER A N 1
ATOM 746 C CA . SER A 1 91 ? 6.340 -2.140 -6.407 1.00 95.25 91 SER A CA 1
ATOM 747 C C . SER A 1 91 ? 5.087 -2.354 -5.552 1.00 95.25 91 SER A C 1
ATOM 749 O O . SER A 1 91 ? 5.166 -2.319 -4.324 1.00 95.25 91 SER A O 1
ATOM 751 N N . GLY A 1 92 ? 3.945 -2.643 -6.184 1.00 95.31 92 GLY A N 1
ATOM 752 C CA . GLY A 1 92 ? 2.697 -2.938 -5.482 1.00 95.31 92 GLY A CA 1
ATOM 753 C C . GLY A 1 92 ? 2.817 -4.179 -4.609 1.00 95.31 92 GLY A C 1
ATOM 754 O O . GLY A 1 92 ? 2.445 -4.142 -3.440 1.00 95.31 92 GLY A O 1
ATOM 755 N N . ARG A 1 93 ? 3.394 -5.268 -5.135 1.00 95.88 93 ARG A N 1
ATOM 756 C CA . ARG A 1 93 ? 3.580 -6.513 -4.366 1.00 95.88 93 ARG A CA 1
ATOM 757 C C . ARG A 1 93 ? 4.471 -6.306 -3.149 1.00 95.88 93 ARG A C 1
ATOM 759 O O . ARG A 1 93 ? 4.163 -6.837 -2.087 1.00 95.88 93 ARG A O 1
ATOM 766 N N . VAL A 1 94 ? 5.556 -5.543 -3.294 1.00 94.12 94 VAL A N 1
ATOM 767 C CA . VAL A 1 94 ? 6.434 -5.195 -2.170 1.00 94.12 94 VAL A CA 1
ATOM 768 C C . VAL A 1 94 ? 5.627 -4.489 -1.086 1.00 94.12 94 VAL A C 1
ATOM 770 O O . VAL A 1 94 ? 5.702 -4.905 0.068 1.00 94.12 94 VAL A O 1
ATOM 773 N N . LEU A 1 95 ? 4.812 -3.489 -1.448 1.00 93.50 95 LEU A N 1
ATOM 774 C CA . LEU A 1 95 ? 3.956 -2.803 -0.481 1.00 93.50 95 LEU A CA 1
ATOM 775 C C . LEU A 1 95 ? 2.939 -3.751 0.163 1.00 93.50 95 LEU A C 1
ATOM 777 O O . LEU A 1 95 ? 2.813 -3.754 1.382 1.00 93.50 95 LEU A O 1
ATOM 781 N N . TYR A 1 96 ? 2.239 -4.569 -0.626 1.00 94.69 96 TYR A N 1
ATOM 782 C CA . TYR A 1 96 ? 1.245 -5.510 -0.109 1.00 94.69 96 TYR A CA 1
ATOM 783 C C . TYR A 1 96 ? 1.837 -6.435 0.950 1.00 94.69 96 TYR A C 1
ATOM 785 O O . TYR A 1 96 ? 1.304 -6.536 2.052 1.00 94.69 96 TYR A O 1
ATOM 793 N N . TRP A 1 97 ? 2.958 -7.087 0.640 1.00 92.12 97 TRP A N 1
ATOM 794 C CA . TRP A 1 97 ? 3.578 -8.028 1.566 1.00 92.12 97 TRP A CA 1
ATOM 795 C C . TRP A 1 97 ? 4.184 -7.342 2.779 1.00 92.12 97 TRP A C 1
ATOM 797 O O . TRP A 1 97 ? 4.105 -7.879 3.883 1.00 92.12 97 TRP A O 1
ATOM 807 N N . TYR A 1 98 ? 4.744 -6.149 2.588 1.00 88.62 98 TYR A N 1
ATOM 808 C CA . TYR A 1 98 ? 5.176 -5.313 3.692 1.00 88.62 98 TYR A CA 1
ATOM 809 C C . TYR A 1 98 ? 4.004 -5.032 4.643 1.00 88.62 98 TYR A C 1
ATOM 811 O O . TYR A 1 98 ? 4.071 -5.428 5.804 1.00 88.62 98 TYR A O 1
ATOM 819 N N . LEU A 1 99 ? 2.894 -4.472 4.146 1.00 88.38 99 LEU A N 1
ATOM 820 C CA . LEU A 1 99 ? 1.701 -4.190 4.951 1.00 88.38 99 LEU A CA 1
ATOM 821 C C . LEU A 1 99 ? 1.150 -5.455 5.605 1.00 88.38 99 LEU A C 1
ATOM 823 O O . LEU A 1 99 ? 0.900 -5.459 6.804 1.00 88.38 99 LEU A O 1
ATOM 827 N N . LYS A 1 100 ? 1.020 -6.550 4.852 1.00 90.12 100 LYS A N 1
ATOM 828 C CA . LYS A 1 100 ? 0.533 -7.831 5.372 1.00 90.12 100 LYS A CA 1
ATOM 829 C C . LYS A 1 100 ? 1.378 -8.311 6.548 1.00 90.12 100 LYS A C 1
ATOM 831 O O . LYS A 1 100 ? 0.809 -8.639 7.581 1.00 90.12 100 LYS A O 1
ATOM 836 N N . SER A 1 101 ? 2.708 -8.275 6.430 1.00 85.75 101 SER A N 1
ATOM 837 C CA . SER A 1 101 ? 3.604 -8.675 7.522 1.00 85.75 101 SER A CA 1
ATOM 838 C C . SER A 1 101 ? 3.420 -7.814 8.776 1.00 85.75 101 SER A C 1
ATOM 840 O O . SER A 1 101 ? 3.341 -8.346 9.879 1.00 85.75 101 SER A O 1
ATOM 842 N N . GLN A 1 102 ? 3.281 -6.494 8.613 1.00 79.25 102 GLN A N 1
ATOM 843 C CA . GLN A 1 102 ? 3.100 -5.576 9.739 1.00 79.25 102 GLN A CA 1
ATOM 844 C C . GLN A 1 102 ? 1.743 -5.789 10.414 1.00 79.25 102 GLN A C 1
ATOM 846 O O . GLN A 1 102 ? 1.642 -5.815 11.636 1.00 79.25 102 GLN A O 1
ATOM 851 N N . LEU A 1 103 ? 0.690 -5.987 9.626 1.00 80.56 103 LEU A N 1
ATOM 852 C CA . LEU A 1 103 ? -0.656 -6.187 10.145 1.00 80.56 103 LEU A CA 1
ATOM 853 C C . LEU A 1 103 ? -0.828 -7.553 10.805 1.00 80.56 103 LEU A C 1
ATOM 855 O O . LEU A 1 103 ? 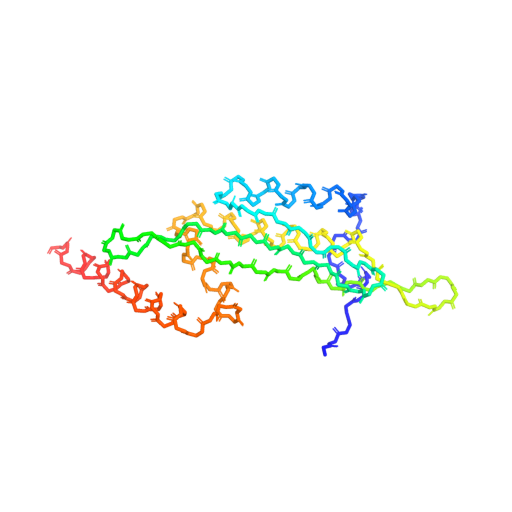-1.462 -7.642 11.850 1.00 80.56 103 LEU A O 1
ATOM 859 N N . GLU A 1 104 ? -0.217 -8.611 10.282 1.00 81.44 104 GLU A N 1
ATOM 860 C CA . GLU A 1 104 ? -0.265 -9.933 10.917 1.00 81.44 104 GLU A CA 1
ATOM 861 C C . GLU A 1 104 ? 0.415 -9.938 12.297 1.00 81.44 104 GLU A C 1
ATOM 863 O O . GLU A 1 104 ? -0.056 -10.624 13.202 1.00 81.44 104 GLU A O 1
ATOM 868 N N . MET A 1 105 ? 1.422 -9.084 12.522 1.00 69.69 105 MET A N 1
ATOM 869 C CA . MET A 1 105 ? 2.009 -8.875 13.854 1.00 69.69 105 MET A CA 1
ATOM 870 C C . MET A 1 105 ? 1.029 -8.258 14.866 1.00 69.69 105 MET A C 1
ATOM 872 O O . MET A 1 105 ? 1.200 -8.449 16.070 1.00 69.69 105 MET A O 1
ATOM 876 N N . THR A 1 106 ? -0.018 -7.556 14.412 1.00 64.69 106 THR A N 1
ATOM 877 C CA . THR A 1 106 ? -1.077 -7.043 15.306 1.00 64.69 106 THR A CA 1
ATOM 878 C C . THR A 1 106 ? -1.943 -8.171 15.869 1.00 64.69 106 THR A C 1
ATOM 880 O O . THR A 1 106 ? -2.409 -8.106 17.003 1.00 64.69 106 THR A O 1
ATOM 883 N N . LEU A 1 107 ? -2.103 -9.270 15.124 1.00 55.69 107 LEU A N 1
ATOM 884 C CA . LEU A 1 107 ? -2.869 -10.431 15.587 1.00 55.69 107 LEU A CA 1
ATOM 885 C C . LEU A 1 107 ? -2.139 -11.212 16.687 1.00 55.69 107 LEU A C 1
ATOM 887 O O . LEU A 1 107 ? -2.773 -11.968 17.415 1.00 55.69 107 LEU A O 1
ATOM 891 N N . MET A 1 108 ? -0.831 -11.001 16.852 1.00 58.38 108 MET A N 1
ATOM 892 C CA . MET A 1 108 ? -0.006 -11.648 17.880 1.00 58.38 108 MET A CA 1
ATOM 893 C C . MET A 1 108 ? -0.015 -10.898 19.228 1.00 58.38 108 MET A C 1
ATOM 895 O O . MET A 1 108 ? 0.931 -10.998 20.004 1.00 58.38 108 MET A O 1
ATOM 899 N N . GLY A 1 109 ? -1.075 -10.134 19.518 1.00 52.91 109 GLY A N 1
ATOM 900 C CA . GLY A 1 109 ? -1.284 -9.491 20.822 1.00 52.91 109 GLY A CA 1
ATOM 901 C C . GLY A 1 109 ? -0.768 -8.055 20.946 1.00 52.91 109 GLY A C 1
ATOM 902 O O . GLY A 1 109 ? -0.815 -7.490 22.036 1.00 52.91 109 GLY A O 1
ATOM 903 N N . ARG A 1 110 ? -0.313 -7.429 19.853 1.00 55.34 110 ARG A N 1
ATOM 904 C CA . ARG A 1 110 ? -0.045 -5.981 19.812 1.00 55.34 110 ARG A CA 1
ATOM 905 C C . ARG A 1 110 ? -1.246 -5.261 19.219 1.00 55.34 110 ARG A C 1
ATOM 907 O O . ARG A 1 110 ? -1.717 -5.647 18.155 1.00 55.34 110 ARG A O 1
ATOM 914 N N . SER A 1 111 ? -1.752 -4.203 19.855 1.00 56.66 111 SER A N 1
ATOM 915 C CA . SER A 1 111 ? -2.888 -3.486 19.264 1.00 56.66 111 SER A CA 1
ATOM 916 C C . SER A 1 111 ? -2.501 -2.914 17.895 1.00 56.66 111 SER A C 1
ATOM 918 O O . SER A 1 111 ? -1.357 -2.499 17.693 1.00 56.66 111 SER A O 1
ATOM 920 N N . PHE A 1 112 ? -3.451 -2.878 16.949 1.00 53.97 112 PHE A N 1
ATOM 921 C CA . PHE A 1 112 ? -3.223 -2.275 15.630 1.00 53.97 112 PHE A CA 1
ATOM 922 C C . PHE A 1 112 ? -2.627 -0.877 15.792 1.00 53.97 112 PHE A C 1
ATOM 924 O O . PHE A 1 112 ? -1.633 -0.574 15.154 1.00 53.97 112 PHE A O 1
ATOM 931 N N . GLY A 1 113 ? -3.147 -0.084 16.737 1.00 53.25 113 GLY A N 1
ATOM 932 C CA . GLY A 1 113 ? -2.544 1.180 17.154 1.00 53.25 113 GLY A CA 1
ATOM 933 C C . GLY A 1 113 ? -1.057 1.049 17.498 1.00 53.25 113 GLY A C 1
ATOM 934 O O . GLY A 1 113 ? -0.250 1.711 16.884 1.00 53.25 113 GLY A O 1
ATOM 935 N N . GLU A 1 114 ? -0.628 0.180 18.406 1.00 55.75 114 GLU A N 1
ATOM 936 C CA . GLU A 1 114 ? 0.793 0.095 18.804 1.00 55.75 114 GLU A CA 1
ATOM 937 C C . GLU A 1 114 ? 1.754 -0.305 17.672 1.00 55.75 114 GLU A C 1
ATOM 939 O O . GLU A 1 114 ? 2.830 0.283 17.552 1.00 55.75 114 GLU A O 1
ATOM 944 N N . VAL A 1 115 ? 1.386 -1.268 16.821 1.00 55.25 115 VAL A N 1
ATOM 945 C CA . VAL A 1 115 ? 2.232 -1.670 15.675 1.00 55.25 115 VAL A CA 1
ATOM 946 C C . VAL A 1 115 ? 2.242 -0.586 14.605 1.00 55.25 115 VAL A C 1
ATOM 948 O O . VAL A 1 115 ? 3.269 -0.276 14.007 1.00 55.25 115 VAL A O 1
ATOM 951 N N . PHE A 1 116 ? 1.087 0.029 14.391 1.00 58.62 116 PHE A N 1
ATOM 952 C CA . PHE A 1 116 ? 0.907 1.045 13.379 1.00 58.62 116 PHE A CA 1
ATOM 953 C C . PHE A 1 116 ? 1.497 2.396 13.799 1.00 58.62 116 PHE A C 1
ATOM 955 O O . PHE A 1 116 ? 1.996 3.140 12.972 1.00 58.62 116 PHE A O 1
ATOM 962 N N . LEU A 1 117 ? 1.545 2.720 15.086 1.00 55.69 117 LEU A N 1
ATOM 963 C CA . LEU A 1 117 ? 2.153 3.956 15.578 1.00 55.69 117 LEU A CA 1
ATOM 964 C C . LEU A 1 117 ? 3.676 3.920 15.535 1.00 55.69 117 LEU A C 1
ATOM 966 O O . LEU A 1 117 ? 4.288 4.955 15.289 1.00 55.69 117 LEU A O 1
ATOM 970 N N . ALA A 1 118 ? 4.283 2.738 15.662 1.00 53.31 118 ALA A N 1
ATOM 971 C CA . ALA A 1 118 ? 5.688 2.555 15.306 1.00 53.31 118 ALA A CA 1
ATOM 972 C C . ALA A 1 118 ? 5.936 2.797 13.802 1.00 53.31 118 ALA A C 1
ATOM 974 O O . ALA A 1 118 ? 7.012 3.247 13.426 1.00 53.31 118 ALA A O 1
ATOM 975 N N . PHE A 1 119 ? 4.929 2.543 12.957 1.00 52.72 119 PHE A N 1
ATOM 976 C CA . PHE A 1 119 ? 4.978 2.707 11.503 1.00 52.72 119 PHE A CA 1
ATOM 977 C C . PHE A 1 119 ? 4.728 4.157 11.028 1.00 52.72 119 PHE A C 1
ATOM 979 O O . PHE A 1 119 ? 5.402 4.626 10.114 1.00 52.72 119 PHE A O 1
ATOM 986 N N . VAL A 1 120 ? 3.807 4.900 11.654 1.00 52.00 120 VAL A N 1
ATOM 987 C CA . VAL A 1 120 ? 3.460 6.282 11.252 1.00 52.00 120 VAL A CA 1
ATOM 988 C C . VAL A 1 120 ? 4.167 7.341 12.107 1.00 52.00 120 VAL A C 1
ATOM 990 O O . VAL A 1 120 ? 3.948 8.524 11.893 1.00 52.00 120 VAL A O 1
ATOM 993 N N . ARG A 1 121 ? 5.047 6.978 13.053 1.00 48.50 121 ARG A N 1
ATOM 994 C CA . ARG A 1 121 ? 5.798 7.954 13.870 1.00 48.50 121 ARG A CA 1
ATOM 995 C C . ARG A 1 121 ? 6.480 9.041 13.028 1.00 48.50 121 ARG A C 1
ATOM 997 O O . ARG A 1 121 ? 6.432 10.207 13.401 1.00 48.50 121 ARG A O 1
ATOM 1004 N N . ASP A 1 122 ? 7.031 8.667 11.877 1.00 45.38 122 ASP A N 1
ATOM 1005 C CA . ASP A 1 122 ? 7.726 9.595 10.974 1.00 45.38 122 ASP A CA 1
ATOM 1006 C C . ASP A 1 122 ? 6.777 10.384 10.046 1.00 45.38 122 ASP A C 1
ATOM 1008 O O . ASP A 1 122 ? 7.209 11.301 9.353 1.00 45.38 122 ASP A O 1
ATOM 1012 N N . HIS A 1 123 ? 5.48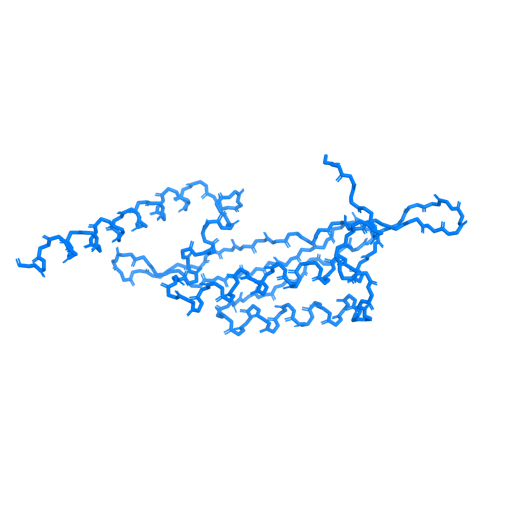3 10.042 10.030 1.00 49.25 123 HIS A N 1
ATOM 1013 C CA . HIS A 1 123 ? 4.463 10.610 9.132 1.00 49.25 123 HIS A CA 1
ATOM 1014 C C . HIS A 1 123 ? 3.242 11.182 9.881 1.00 49.25 123 HIS A C 1
ATOM 1016 O O . HIS A 1 123 ? 2.316 11.705 9.260 1.00 49.25 123 HIS A O 1
ATOM 1022 N N . LEU A 1 124 ? 3.220 11.092 11.215 1.00 52.88 124 LEU A N 1
ATOM 1023 C CA . LEU A 1 124 ? 2.227 11.715 12.080 1.00 52.88 124 LEU A CA 1
ATOM 1024 C C . LEU A 1 124 ? 2.697 13.120 12.471 1.00 52.88 124 LEU A C 1
ATOM 1026 O O . LEU A 1 124 ? 3.882 13.330 12.734 1.00 52.88 124 LEU A O 1
ATOM 1030 N N . PRO A 1 125 ? 1.773 14.084 12.607 1.00 53.56 125 PRO A N 1
ATOM 1031 C CA . PRO A 1 125 ? 2.068 15.345 13.272 1.00 53.56 125 PRO A CA 1
ATOM 1032 C C . PRO A 1 125 ? 2.696 15.095 14.655 1.00 53.56 125 PRO A C 1
ATOM 1034 O O . PRO A 1 125 ? 2.201 14.270 15.426 1.00 53.56 125 PRO A O 1
ATOM 1037 N N . ALA A 1 126 ? 3.780 15.805 14.984 1.00 57.44 126 ALA A N 1
ATOM 1038 C CA . ALA A 1 126 ? 4.579 15.558 16.193 1.00 57.44 126 ALA A CA 1
ATOM 1039 C C . ALA A 1 126 ? 3.760 15.592 17.500 1.00 57.44 126 ALA A C 1
ATOM 1041 O O . ALA A 1 126 ? 4.061 14.870 18.450 1.00 57.44 126 ALA A O 1
ATOM 1042 N N . ASN A 1 127 ? 2.685 16.383 17.541 1.00 58.06 127 ASN A N 1
ATOM 1043 C CA . ASN A 1 127 ? 1.752 16.443 18.668 1.00 58.06 127 ASN A CA 1
ATOM 1044 C C . ASN A 1 127 ? 0.985 15.127 18.887 1.00 58.06 127 ASN A C 1
ATOM 1046 O O . ASN A 1 127 ? 0.680 14.789 20.028 1.00 58.06 127 ASN A O 1
ATOM 1050 N N . ILE A 1 128 ? 0.704 14.371 17.823 1.00 59.41 128 ILE A N 1
ATOM 1051 C CA . ILE A 1 128 ? 0.054 13.058 17.906 1.00 59.41 128 ILE A CA 1
ATOM 1052 C C . ILE A 1 128 ? 1.062 11.998 18.353 1.00 59.41 128 ILE A C 1
ATOM 1054 O O . ILE A 1 128 ? 0.755 11.212 19.245 1.00 59.41 128 ILE A O 1
ATOM 1058 N N . VAL A 1 129 ? 2.291 12.036 17.828 1.00 58.72 129 VAL A N 1
ATOM 1059 C CA . VAL A 1 129 ? 3.387 11.157 18.275 1.00 58.72 129 VAL A CA 1
ATOM 1060 C C . VAL A 1 129 ? 3.620 11.297 19.783 1.00 58.72 129 VAL A C 1
ATOM 1062 O O . VAL A 1 129 ? 3.595 10.301 20.501 1.00 58.72 129 VAL A O 1
ATOM 1065 N N . GLN A 1 130 ? 3.744 12.528 20.288 1.00 61.25 130 GLN A N 1
ATOM 1066 C CA . GLN A 1 130 ? 3.961 12.788 21.716 1.00 61.25 130 GLN A CA 1
ATOM 1067 C C . GLN A 1 130 ? 2.801 12.321 22.608 1.00 61.25 130 GLN A C 1
ATOM 1069 O O . GLN A 1 130 ? 3.032 11.864 23.729 1.00 61.25 130 GLN A O 1
ATOM 1074 N N . GLN A 1 131 ? 1.551 12.450 22.151 1.00 61.53 131 GLN A N 1
ATOM 1075 C CA . GLN A 1 131 ? 0.388 11.972 22.909 1.00 61.53 131 GLN A CA 1
ATOM 1076 C C . GLN A 1 131 ? 0.384 10.447 23.010 1.00 61.53 131 GLN A C 1
ATOM 1078 O O . GLN A 1 131 ? 0.189 9.895 24.090 1.00 61.53 131 GLN A O 1
ATOM 1083 N N . LEU A 1 132 ? 0.683 9.773 21.907 1.00 57.41 132 LEU A N 1
ATOM 1084 C CA . LEU A 1 132 ? 0.664 8.322 21.826 1.00 57.41 132 LEU A CA 1
ATOM 1085 C C . LEU A 1 132 ? 1.843 7.659 22.532 1.00 57.41 132 LEU A C 1
ATOM 1087 O O . LEU A 1 132 ? 1.655 6.622 23.164 1.00 57.41 132 LEU A O 1
ATOM 1091 N N . GLU A 1 133 ? 3.033 8.266 22.489 1.00 59.94 133 GLU A N 1
ATOM 1092 C CA . GLU A 1 133 ? 4.174 7.828 23.297 1.00 59.94 133 GLU A CA 1
ATOM 1093 C C . GLU A 1 133 ? 3.815 7.887 24.785 1.00 59.94 133 GLU A C 1
ATOM 1095 O O . GLU A 1 133 ? 3.987 6.897 25.495 1.00 59.94 133 GLU A O 1
ATOM 1100 N N . LYS A 1 134 ? 3.202 8.984 25.255 1.00 59.00 134 LYS A N 1
ATOM 1101 C CA . LYS A 1 134 ? 2.719 9.079 26.643 1.00 59.00 134 LYS A CA 1
ATOM 1102 C C . LYS A 1 134 ? 1.730 7.963 26.989 1.00 59.00 134 LYS A C 1
ATOM 1104 O O . LYS A 1 134 ? 1.813 7.415 28.085 1.00 59.00 134 LYS A O 1
ATOM 1109 N N . THR A 1 135 ? 0.824 7.595 26.080 1.00 57.00 135 THR A N 1
ATOM 1110 C CA . THR A 1 135 ? -0.145 6.507 26.295 1.00 57.00 135 THR A CA 1
ATOM 1111 C C . THR A 1 135 ? 0.508 5.119 26.304 1.00 57.00 135 THR A C 1
ATOM 1113 O O . THR A 1 135 ? 0.203 4.309 27.180 1.00 57.00 135 THR A O 1
ATOM 1116 N N . ALA A 1 136 ? 1.412 4.842 25.359 1.00 52.59 136 ALA A N 1
ATOM 1117 C CA . ALA A 1 136 ? 2.111 3.564 25.236 1.00 52.59 136 ALA A CA 1
ATOM 1118 C C . ALA A 1 136 ? 3.047 3.314 26.430 1.00 52.59 136 ALA A C 1
ATOM 1120 O O . ALA A 1 136 ? 3.037 2.224 27.002 1.00 52.59 136 ALA A O 1
ATOM 1121 N N . TYR A 1 137 ? 3.780 4.343 26.879 1.00 49.56 137 TYR A N 1
ATOM 1122 C CA . TYR A 1 137 ? 4.581 4.279 28.105 1.00 49.56 137 TYR A CA 1
ATOM 1123 C C . TYR A 1 137 ? 3.717 4.056 29.351 1.00 49.56 137 TYR A C 1
ATOM 1125 O O . TYR A 1 137 ? 4.131 3.328 30.252 1.00 49.56 137 TYR A O 1
ATOM 1133 N N . ARG A 1 138 ? 2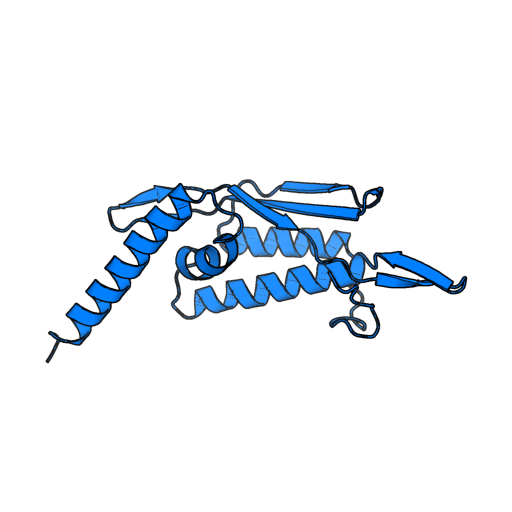.508 4.635 29.409 1.00 52.12 138 ARG A N 1
ATOM 1134 C CA . ARG A 1 138 ? 1.581 4.422 30.530 1.00 52.12 138 ARG A CA 1
ATOM 1135 C C . ARG A 1 138 ? 1.086 2.979 30.588 1.00 52.12 138 ARG A C 1
ATOM 1137 O O . ARG A 1 138 ? 1.170 2.376 31.650 1.00 52.12 138 ARG A O 1
ATOM 1144 N N . ARG A 1 139 ? 0.681 2.402 29.448 1.00 50.28 139 ARG A N 1
ATOM 1145 C CA . ARG A 1 139 ? 0.268 0.991 29.370 1.00 50.28 139 ARG A CA 1
ATOM 1146 C C . ARG A 1 139 ? 1.408 0.037 29.698 1.00 50.28 139 ARG A C 1
ATOM 1148 O O . ARG A 1 139 ? 1.218 -0.822 30.537 1.00 50.28 139 ARG A O 1
ATOM 1155 N N . LEU A 1 140 ? 2.600 0.213 29.120 1.00 45.50 140 LEU A N 1
ATOM 1156 C CA . LEU A 1 140 ? 3.758 -0.634 29.448 1.00 45.50 140 LEU A CA 1
ATOM 1157 C C . LEU A 1 140 ? 4.117 -0.568 30.940 1.00 45.50 140 LEU A C 1
ATOM 1159 O O . LEU A 1 140 ? 4.470 -1.584 31.534 1.00 45.50 140 LEU A O 1
ATOM 1163 N N . ARG A 1 141 ? 3.989 0.611 31.563 1.00 42.56 141 ARG A N 1
ATOM 1164 C CA . ARG A 1 141 ? 4.188 0.784 33.005 1.00 42.56 141 ARG A CA 1
ATOM 1165 C C . ARG A 1 141 ? 3.093 0.095 33.824 1.00 42.56 141 ARG A C 1
ATOM 1167 O O . ARG A 1 141 ? 3.420 -0.550 34.808 1.00 42.56 141 ARG A O 1
ATOM 1174 N N . GLU A 1 142 ? 1.828 0.197 33.428 1.00 48.62 142 GLU A N 1
ATOM 1175 C CA . GLU A 1 142 ? 0.700 -0.467 34.098 1.00 48.62 142 GLU A CA 1
ATOM 1176 C C . GLU A 1 142 ? 0.777 -1.996 33.970 1.00 48.62 142 GLU A C 1
ATOM 1178 O O . GLU A 1 142 ? 0.622 -2.693 34.969 1.00 48.62 142 GLU A O 1
ATOM 1183 N N . THR A 1 143 ? 1.118 -2.526 32.791 1.00 49.59 143 THR A N 1
ATOM 1184 C CA . THR A 1 143 ? 1.313 -3.968 32.574 1.00 49.59 143 THR A CA 1
ATOM 1185 C C . THR A 1 143 ? 2.495 -4.506 33.384 1.00 49.59 143 THR A C 1
ATOM 1187 O O . THR A 1 143 ? 2.384 -5.570 33.984 1.00 49.59 143 THR A O 1
ATOM 1190 N N . ASN A 1 144 ? 3.604 -3.759 33.474 1.00 44.66 144 ASN A N 1
ATOM 1191 C CA . ASN A 1 144 ? 4.755 -4.156 34.293 1.00 44.66 144 ASN A CA 1
ATOM 1192 C C . ASN A 1 144 ? 4.488 -4.033 35.802 1.00 44.66 144 ASN A C 1
ATOM 1194 O O . ASN A 1 144 ? 4.989 -4.846 36.568 1.00 44.66 144 ASN A O 1
ATOM 1198 N N . ILE A 1 145 ? 3.692 -3.055 36.246 1.00 46.09 145 ILE A N 1
ATOM 1199 C CA . ILE A 1 145 ? 3.291 -2.929 37.658 1.00 46.09 145 ILE A CA 1
ATOM 1200 C C . ILE A 1 145 ? 2.330 -4.059 38.056 1.00 46.09 145 ILE A C 1
ATOM 1202 O O . ILE A 1 145 ? 2.444 -4.593 39.154 1.00 46.09 145 ILE A O 1
ATOM 1206 N N . LEU A 1 146 ? 1.415 -4.464 37.171 1.00 44.84 146 LEU A N 1
ATOM 1207 C CA . LEU A 1 146 ? 0.524 -5.604 37.412 1.00 44.84 146 LEU A CA 1
ATOM 1208 C C . LEU A 1 146 ? 1.275 -6.945 37.412 1.00 44.84 146 LEU A C 1
ATOM 1210 O O . LEU A 1 146 ? 0.917 -7.829 38.179 1.00 44.84 146 LEU A O 1
ATOM 1214 N N . ALA A 1 147 ? 2.334 -7.078 36.608 1.00 46.09 147 ALA A N 1
ATOM 1215 C CA . ALA A 1 147 ? 3.196 -8.262 36.606 1.00 46.09 147 ALA A CA 1
ATOM 1216 C C . ALA A 1 147 ? 4.126 -8.353 37.834 1.00 46.09 147 ALA A C 1
ATOM 1218 O O . ALA A 1 147 ? 4.554 -9.446 38.178 1.00 46.09 147 ALA A O 1
ATOM 1219 N N . LEU A 1 148 ? 4.436 -7.228 38.494 1.00 44.25 148 LEU A N 1
ATOM 1220 C CA . LEU A 1 148 ? 5.305 -7.177 39.682 1.00 44.25 148 LEU A CA 1
ATOM 1221 C C . LEU A 1 148 ? 4.547 -7.229 41.019 1.00 44.25 148 LEU A C 1
ATOM 1223 O O . LEU A 1 148 ? 5.164 -7.476 42.046 1.00 44.25 148 LEU A O 1
ATOM 1227 N N . ASN A 1 149 ? 3.232 -6.998 41.014 1.00 46.66 149 ASN A N 1
ATOM 1228 C CA . ASN A 1 149 ? 2.377 -7.038 42.210 1.00 46.66 149 ASN A CA 1
ATOM 1229 C C . ASN A 1 149 ? 1.455 -8.276 42.244 1.00 46.66 149 ASN A C 1
ATOM 1231 O O . ASN A 1 149 ? 0.481 -8.297 42.993 1.00 46.66 149 ASN A O 1
ATOM 1235 N N . GLY A 1 150 ? 1.714 -9.254 41.372 1.00 48.84 150 GLY A N 1
ATOM 1236 C CA . GLY A 1 150 ? 0.937 -10.483 41.202 1.00 48.84 150 GLY A CA 1
ATOM 1237 C C . GLY A 1 150 ? 1.635 -11.740 41.726 1.00 48.84 150 GLY A C 1
ATOM 1238 O O . GLY A 1 150 ? 1.429 -12.802 41.143 1.00 48.84 150 GLY A O 1
ATOM 1239 N N . GLU A 1 151 ? 2.446 -11.613 42.780 1.00 38.84 151 GLU A N 1
ATOM 1240 C CA . GLU A 1 151 ? 2.938 -12.717 43.624 1.00 38.84 151 GLU A CA 1
ATOM 1241 C C . GLU A 1 151 ? 2.631 -12.432 45.098 1.00 38.84 151 GLU A C 1
ATOM 1243 O O . GLU A 1 151 ? 2.886 -11.288 45.545 1.00 38.84 151 GLU A O 1
#

Secondary structure (DSSP, 8-state):
-PPEETTTSTTTT----HHHHHHHHHHHHHHTTEEEEEEEEEGGGTEEEEEEEE-EE-TTS-EE--EEEEEPP-EEEE-TTS-EEE-HHHHHHHHHHHHHHHHHHHHTTS-HHHHHHHHHTTTS-HHHHHHHHHHHHHHHHHHHHHHHS--

pLDDT: mean 76.63, std 18.1, range [38.84, 96.69]

Radius of gyration: 18.7 Å; chains: 1; bounding box: 31×31×69 Å

=== Feature glossary ===
Reading guide. The protein is described through the following features:

Foldseek 3Di. A 3Di character summarizes, for each residue, the relative orientation of the Cα frame of its nearest spatial neighbor. Because it encodes fold topology rather than chemistry, 3Di alignments detect remote structural similarity that sequence alignment misses.

Contact-map, Ramachandran, and PAE plots. Plot images: a contact map (which residues are close in 3D, as an N×N binary image), a Ramachandran scatter (backbone torsion angles, revealing secondary-structure composition at a glance), and — for AlphaFold structures — a PAE heatmap (pairwise prediction confidence).

Radius of gyration, Cα contacts, bounding box. Radius of gyration (Rg) is the root-mean-square distance of Cα atoms from their centroid — a single number for overall size and compactness. A globular domain of N residues has Rg ≈ 2.2·N^0.38 Å; an extended or disordered chain has a much larger Rg. The Cα contact count is the number of residue pairs whose Cα atoms are within 8 Å and are more than four positions apart in sequence — a standard proxy for tertiary packing density. The bounding box is the smallest axis-aligned box enclosing all Cα atoms.

Secondary structure (8-state, DSSP). Eight-state secondary structure (DSSP): H is the canonical α-helix, G the tighter 3₁₀-helix, I the wider π-helix; E/B are β-structure, T and S are turns and bends, and '-' is everything else. DSSP derives these from the pattern of main-chain N–H···O=C hydrogen bonds, not from the sequence.

B-factor. B-factor (Debye–Waller factor) reflects atomic displacement in the crystal lattice. It is an experimental observable (units Å²), not a prediction; low values mean the atom is pinned down, high values mean it moves or is heterogeneous across the crystal.

pLDDT. pLDDT is the predicted lDDT-Cα score: AlphaFold's confidence that the local environment of each residue (all inter-atomic distances within 15 Å) is correctly placed. It is a per-residue number between 0 and 100, with higher meaning more reliable.

Nearest PDB structures. Nearest PDB neighbors are the top structural matches found by Foldseek when searching this structure against the entire Protein Data Bank. Each hit reports a TM-score (0 to 1; >0.5 almost always implies the same fold) and an E-value. These are *structural* homologs — they may share no detectable sequence similarity.

Solvent-accessible surface area. Accessible surface area quantifies burial. A residue with SASA near zero is packed into the hydrophobic core; one with SASA >100 Å² sits on the surface. Computed here via the Shrake–Rupley numerical algorithm with a 1.4 Å probe.

Rendered structure images. Structure images are PyMOL renders from six orthogonal camera directions. Cartoon representation draws helices as coils and strands as arrows; sticks shows the backbone as bonds; surface shows the solvent-excluded envelope. Rainbow coloring maps sequence position to hue (blue→red, N→C); chain coloring assigns a distinct color per polypeptide.

Backbone torsions (φ/ψ). φ (phi) and ψ (psi) are the two rotatable backbone dihedrals per residue: φ is the C(i-1)–N–Cα–C torsion, ψ is the N–Cα–C–N(i+1) torsion, both in degrees on (−180°, 180°]. α-helical residues cluster near (−60°, −45°); β-strand residues near (−120°, +130°). A Ramachandran plot is simply a scatter of (φ, ψ) for every residue.

Predicted aligned error. Predicted Aligned Error (PAE) is an AlphaFold confidence matrix: entry (i, j) is the expected error in the position of residue j, in ångströms, when the prediction is superimposed on the true structure at residue i. Low PAE within a block of residues means that block is internally rigid and well-predicted; high PAE between two blocks means their relative placement is uncertain even if each block individually is confident.

mmCIF coordinates. Structure coordinates are given as an mmCIF _atom_site loop: one row per atom with element, residue name, chain id, sequence number, and x/y/z position in Å. Only the four main-chain atoms per residue are included here; side chains are omitted to keep the record compact.

InterPro / GO / CATH / organism. Database cross-references. InterPro integrates a dozen domain/family signature databases into unified entries with residue-range hits. GO terms attach function/process/location labels with evidence codes. CATH codes position the fold in a four-level structural taxonomy. Organism is the NCBI-taxonomy species name.

Secondary structure (3-state, P-SEA). SS3 is a coarse helix/strand/coil call (letters a/b/c) made by the P-SEA algorithm from inter-Cα distances and dihedrals. It is less detailed than DSSP but needs only Cα positions.

Sequence. Sequence gives the chain of amino acids in standard one-letter code (A=alanine, C=cysteine, …, Y=tyrosine), read N→C. It is the only feature that is directly encoded by the gene; all structural features are derived from the folded form of this sequence.